Protein AF-A0A7C3IPR2-F1 (afdb_monomer_lite)

Structure (mmCIF, N/CA/C/O backbone):
data_AF-A0A7C3IPR2-F1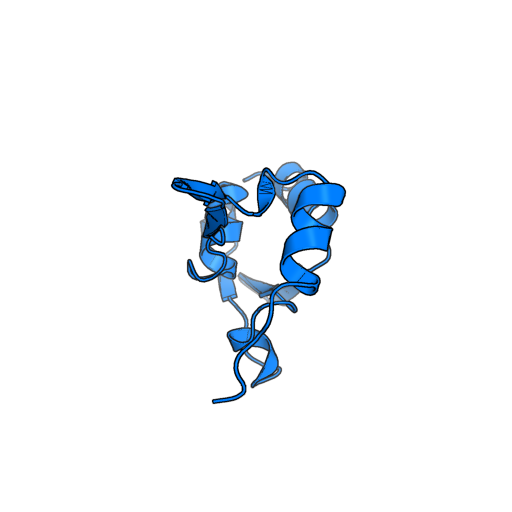
#
_entry.id   AF-A0A7C3IPR2-F1
#
loop_
_atom_site.group_PDB
_atom_site.id
_atom_site.type_symbol
_atom_site.label_atom_id
_atom_site.label_alt_id
_atom_site.label_comp_id
_atom_site.label_asym_id
_atom_site.label_entity_id
_atom_site.label_seq_id
_atom_site.pdbx_PDB_ins_code
_atom_site.Cartn_x
_atom_site.Cartn_y
_atom_site.Cartn_z
_atom_site.occupancy
_atom_site.B_iso_or_equiv
_atom_site.auth_seq_id
_atom_site.auth_comp_id
_atom_site.auth_asym_id
_atom_site.auth_atom_id
_atom_site.pdbx_PDB_model_num
ATOM 1 N N . MET A 1 1 ? -2.730 -4.248 14.232 1.00 90.75 1 MET A N 1
ATOM 2 C CA . MET A 1 1 ? -4.036 -4.643 13.672 1.00 90.75 1 MET A CA 1
ATOM 3 C C . MET A 1 1 ? -4.411 -6.058 14.084 1.00 90.75 1 MET A C 1
ATOM 5 O O . MET A 1 1 ? -3.546 -6.845 14.470 1.00 90.75 1 MET A O 1
ATOM 9 N N . THR A 1 2 ? -5.702 -6.356 14.032 1.00 91.88 2 THR A N 1
AT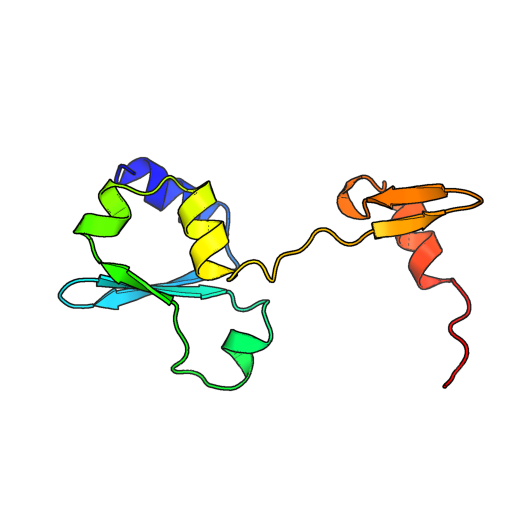OM 10 C CA . THR A 1 2 ? -6.288 -7.693 14.184 1.00 91.88 2 THR A CA 1
ATOM 11 C C . THR A 1 2 ? -6.172 -8.498 12.886 1.00 91.88 2 THR A C 1
ATOM 13 O O . THR A 1 2 ? -5.888 -7.940 11.828 1.00 91.88 2 THR A O 1
ATOM 16 N N . GLU A 1 3 ? -6.405 -9.810 12.955 1.00 89.56 3 GLU A N 1
ATOM 17 C CA . GLU A 1 3 ? -6.413 -10.681 11.767 1.00 89.56 3 GLU A CA 1
ATOM 18 C C . GLU A 1 3 ? -7.509 -10.270 10.771 1.00 89.56 3 GLU A C 1
ATOM 20 O O . GLU A 1 3 ? -7.241 -10.160 9.583 1.00 89.56 3 GLU A O 1
ATOM 25 N N . GLN A 1 4 ? -8.703 -9.911 11.257 1.00 92.81 4 GLN A N 1
ATOM 26 C CA . GLN A 1 4 ? -9.809 -9.456 10.403 1.00 92.81 4 GLN A CA 1
ATOM 27 C C . GLN A 1 4 ? -9.482 -8.163 9.642 1.00 92.81 4 GLN A C 1
ATOM 29 O O . GLN A 1 4 ? -9.815 -8.032 8.467 1.00 92.81 4 GLN A O 1
ATOM 34 N N . GLU A 1 5 ? -8.824 -7.205 10.302 1.00 92.81 5 GLU A N 1
ATOM 35 C CA . GLU A 1 5 ? -8.381 -5.962 9.657 1.00 92.81 5 GLU A CA 1
ATOM 36 C C . GLU A 1 5 ? -7.320 -6.230 8.584 1.00 92.81 5 GLU A C 1
ATOM 38 O O . GLU A 1 5 ? -7.319 -5.573 7.542 1.00 92.81 5 GLU A O 1
ATOM 43 N N . LEU A 1 6 ? -6.431 -7.199 8.825 1.00 92.62 6 LEU A N 1
ATOM 44 C CA . LEU A 1 6 ? -5.423 -7.612 7.855 1.00 92.62 6 LEU A CA 1
ATOM 45 C C . LEU A 1 6 ? -6.064 -8.302 6.643 1.00 92.62 6 LEU A C 1
ATOM 47 O O . LEU A 1 6 ? -5.719 -7.967 5.513 1.00 92.62 6 LEU A O 1
ATOM 51 N N . ASP A 1 7 ? -7.022 -9.202 6.855 1.00 93.38 7 ASP A N 1
ATOM 52 C CA . ASP A 1 7 ? -7.734 -9.876 5.764 1.00 93.38 7 ASP A CA 1
ATOM 53 C C . ASP A 1 7 ? -8.479 -8.863 4.885 1.00 93.38 7 ASP A C 1
ATOM 55 O O . ASP A 1 7 ? -8.310 -8.839 3.664 1.00 93.38 7 ASP A O 1
ATOM 59 N N . GLN A 1 8 ? -9.214 -7.933 5.503 1.00 94.69 8 GLN A N 1
ATOM 60 C CA . GLN A 1 8 ? -9.904 -6.862 4.783 1.00 94.69 8 GLN A CA 1
ATOM 61 C C . GLN A 1 8 ? -8.926 -5.950 4.019 1.00 94.69 8 GLN A C 1
ATOM 63 O O . GLN A 1 8 ? -9.216 -5.486 2.908 1.00 94.69 8 GLN A O 1
ATOM 68 N N . PHE A 1 9 ? -7.754 -5.676 4.595 1.00 94.31 9 PHE A N 1
ATOM 69 C CA . PHE A 1 9 ? -6.699 -4.919 3.927 1.00 94.31 9 PHE A CA 1
ATOM 70 C C . PHE A 1 9 ? -6.209 -5.631 2.659 1.00 94.31 9 PHE A C 1
ATOM 72 O O . PHE A 1 9 ? -6.115 -5.003 1.603 1.00 94.31 9 PHE A O 1
ATOM 79 N N . LEU A 1 10 ? -5.949 -6.936 2.744 1.00 93.62 10 LEU A N 1
ATOM 80 C CA . LEU A 1 10 ? -5.479 -7.745 1.621 1.00 93.62 10 LEU A CA 1
ATOM 81 C C . LEU A 1 10 ? -6.537 -7.875 0.516 1.00 93.62 10 LEU A C 1
ATOM 83 O O . LEU A 1 10 ? -6.208 -7.764 -0.663 1.00 93.62 10 LEU A O 1
ATOM 87 N N . GLU A 1 11 ? -7.812 -8.025 0.878 1.00 93.19 11 GLU A N 1
ATOM 88 C CA . GLU A 1 11 ? -8.920 -8.059 -0.086 1.00 93.19 11 GLU A CA 1
ATOM 89 C C . GLU A 1 11 ? -9.105 -6.726 -0.827 1.00 93.19 11 GLU A C 1
ATOM 91 O O . GLU A 1 11 ? -9.399 -6.703 -2.026 1.00 93.19 11 GLU A O 1
ATOM 96 N N . SER A 1 12 ? -8.923 -5.603 -0.124 1.00 92.44 12 SER A N 1
ATOM 97 C CA . SER A 1 12 ? -9.081 -4.260 -0.698 1.00 92.44 12 SER A CA 1
ATOM 98 C C . SER A 1 12 ? -7.896 -3.810 -1.561 1.00 92.44 12 SER A C 1
ATOM 100 O O . SER A 1 12 ? -8.067 -2.929 -2.406 1.00 92.44 12 SER A O 1
ATOM 102 N N . HIS A 1 13 ? -6.722 -4.431 -1.413 1.00 91.81 13 HIS A N 1
ATOM 103 C CA . HIS A 1 13 ? -5.496 -4.070 -2.129 1.00 91.81 13 HIS A CA 1
ATOM 104 C C . HIS A 1 13 ? -4.966 -5.236 -2.973 1.00 91.81 13 HIS A C 1
ATOM 106 O O . HIS A 1 13 ? -3.888 -5.770 -2.722 1.00 91.81 13 HIS A O 1
ATOM 112 N N . GLN A 1 14 ? -5.692 -5.587 -4.041 1.00 91.62 14 GLN A N 1
ATOM 113 C CA . GLN A 1 14 ? -5.344 -6.691 -4.958 1.00 91.62 14 GLN A CA 1
ATOM 114 C C . GLN A 1 14 ? -3.972 -6.554 -5.642 1.00 91.62 14 GLN A C 1
ATOM 116 O O . GLN A 1 14 ? -3.454 -7.508 -6.210 1.00 91.62 14 GLN A O 1
ATOM 121 N N . ASN A 1 15 ? -3.381 -5.361 -5.612 1.00 90.31 15 ASN A N 1
ATOM 122 C CA . ASN A 1 15 ? -2.037 -5.092 -6.113 1.00 90.31 15 ASN A CA 1
ATOM 123 C C . ASN A 1 15 ? -0.920 -5.423 -5.104 1.00 90.31 15 ASN A C 1
ATOM 125 O O . ASN A 1 15 ? 0.250 -5.177 -5.402 1.00 90.31 15 ASN A O 1
ATOM 129 N N . ILE A 1 16 ? -1.252 -5.905 -3.906 1.00 93.75 16 ILE A N 1
ATOM 130 C CA . ILE A 1 16 ? -0.281 -6.302 -2.887 1.00 93.75 16 ILE A CA 1
ATOM 131 C C . ILE A 1 16 ? -0.200 -7.827 -2.853 1.00 93.75 16 ILE A C 1
ATOM 133 O O . ILE A 1 16 ? -1.099 -8.510 -2.370 1.00 93.75 16 ILE A O 1
ATOM 137 N N . GLU A 1 17 ? 0.915 -8.357 -3.340 1.00 93.38 17 GLU A N 1
ATOM 138 C CA . GLU A 1 17 ? 1.306 -9.744 -3.118 1.00 93.38 17 GLU A CA 1
ATOM 139 C C . GLU A 1 17 ? 1.896 -9.888 -1.716 1.00 93.38 17 GLU A C 1
ATOM 141 O O . GLU A 1 17 ? 2.571 -8.986 -1.206 1.00 93.38 17 GLU A O 1
ATOM 146 N N . TRP A 1 18 ? 1.664 -11.036 -1.091 1.00 93.56 18 TRP A N 1
ATOM 147 C CA . TRP A 1 18 ? 2.177 -11.311 0.240 1.00 93.56 18 TRP A CA 1
ATOM 148 C C . TRP A 1 18 ? 2.575 -12.773 0.402 1.00 93.56 18 TRP A C 1
ATOM 150 O O . TRP A 1 18 ? 2.057 -13.666 -0.267 1.00 93.56 18 TRP A O 1
ATOM 160 N N . GLN A 1 19 ? 3.509 -13.008 1.316 1.00 92.38 19 GLN A N 1
ATOM 161 C CA . GLN A 1 19 ? 3.963 -14.338 1.688 1.00 92.38 19 GLN A CA 1
ATOM 162 C C . GLN A 1 19 ? 4.219 -14.403 3.193 1.00 92.38 19 GLN A C 1
ATOM 164 O O . GLN A 1 19 ? 4.649 -13.430 3.815 1.00 92.38 19 GLN A O 1
ATOM 169 N N . HIS A 1 20 ? 3.965 -15.571 3.772 1.00 90.12 20 HIS A N 1
ATOM 170 C CA . HIS A 1 20 ? 4.325 -15.880 5.149 1.00 90.12 20 HIS A CA 1
ATOM 171 C C . HIS A 1 20 ? 5.734 -16.475 5.227 1.00 90.12 20 HIS A C 1
ATOM 173 O O . HIS A 1 20 ? 6.077 -17.384 4.472 1.00 90.12 20 HIS A O 1
ATOM 179 N N . ASP A 1 21 ? 6.516 -15.980 6.178 1.00 88.62 21 ASP A N 1
ATOM 180 C CA . ASP A 1 21 ? 7.796 -16.535 6.614 1.00 88.62 21 ASP A CA 1
ATOM 181 C C . ASP A 1 21 ? 7.691 -16.926 8.105 1.00 88.62 21 ASP A C 1
ATOM 183 O O . ASP A 1 21 ? 6.679 -16.666 8.762 1.00 88.62 21 ASP A O 1
ATOM 187 N N . HIS A 1 22 ? 8.722 -17.561 8.661 1.00 86.25 22 HIS A N 1
ATOM 188 C CA . HIS A 1 22 ? 8.720 -18.109 10.020 1.00 86.25 22 HIS A CA 1
ATOM 189 C C . HIS A 1 22 ? 8.360 -17.084 11.111 1.00 86.25 22 HIS A C 1
ATOM 191 O O . HIS A 1 22 ? 7.639 -17.416 12.049 1.00 86.25 22 HIS A O 1
ATOM 197 N N . GLU A 1 23 ? 8.829 -15.839 10.994 1.00 91.19 23 GLU A N 1
ATOM 198 C CA . GLU A 1 23 ? 8.640 -14.796 12.022 1.00 91.19 23 GLU A CA 1
ATOM 199 C C . GLU A 1 23 ? 8.026 -13.490 11.485 1.00 91.19 23 GLU A C 1
ATOM 201 O O . GLU A 1 23 ? 7.851 -12.513 12.226 1.00 91.19 23 GLU A O 1
ATOM 206 N N . ALA A 1 24 ? 7.730 -13.434 10.187 1.00 92.75 24 ALA A N 1
ATOM 207 C CA . ALA A 1 24 ? 7.317 -12.212 9.515 1.00 92.75 24 ALA A CA 1
ATOM 208 C C . ALA A 1 24 ? 6.410 -12.488 8.316 1.00 92.75 24 ALA A C 1
ATOM 210 O O . ALA A 1 24 ? 6.395 -13.585 7.764 1.00 92.75 24 ALA A O 1
ATOM 211 N N . MET A 1 25 ? 5.714 -11.445 7.877 1.00 93.50 25 MET A N 1
ATOM 212 C CA . MET A 1 25 ? 5.103 -11.396 6.555 1.00 93.50 25 MET A CA 1
ATOM 213 C C . MET A 1 25 ? 5.959 -10.552 5.618 1.00 93.50 25 MET A C 1
ATOM 215 O O . MET A 1 25 ? 6.553 -9.543 6.014 1.00 93.50 25 MET A O 1
ATOM 219 N N . LEU A 1 26 ? 6.011 -10.984 4.367 1.00 93.50 26 LEU A N 1
ATOM 220 C CA . LEU A 1 26 ? 6.633 -10.279 3.261 1.00 93.50 26 LEU A CA 1
ATOM 221 C C . LEU A 1 26 ? 5.525 -9.699 2.390 1.00 93.50 26 LEU A C 1
ATOM 223 O O . LEU A 1 26 ? 4.588 -10.412 2.051 1.00 93.50 26 LEU A O 1
ATOM 227 N N . PHE A 1 27 ? 5.647 -8.427 2.022 1.00 93.81 27 PHE A N 1
ATOM 228 C CA . PHE A 1 27 ? 4.672 -7.719 1.196 1.00 93.81 27 PHE A CA 1
ATOM 229 C C . PHE A 1 27 ? 5.345 -7.082 -0.020 1.00 93.81 27 PHE A C 1
ATOM 231 O O . PHE A 1 27 ? 6.422 -6.492 0.098 1.00 93.81 27 PHE A O 1
ATOM 238 N N . ARG A 1 28 ? 4.688 -7.136 -1.177 1.00 92.19 28 ARG A N 1
ATOM 239 C CA . ARG A 1 28 ? 5.168 -6.567 -2.439 1.00 92.19 28 ARG A CA 1
ATOM 240 C C . ARG A 1 28 ? 4.018 -5.869 -3.153 1.00 92.19 28 ARG A C 1
ATOM 242 O O . ARG A 1 28 ? 3.017 -6.495 -3.469 1.00 92.19 28 ARG A O 1
ATOM 249 N N . ASN A 1 29 ? 4.163 -4.578 -3.448 1.00 91.69 29 ASN A N 1
ATOM 250 C CA . ASN A 1 29 ? 3.197 -3.873 -4.291 1.00 91.69 29 ASN A CA 1
ATOM 251 C C . ASN A 1 29 ? 3.619 -3.978 -5.762 1.00 91.69 29 ASN A C 1
ATOM 253 O O . ASN A 1 29 ? 4.552 -3.299 -6.191 1.00 91.69 29 ASN A O 1
ATOM 257 N N . ILE A 1 30 ? 2.913 -4.791 -6.545 1.00 89.62 30 ILE A N 1
ATOM 258 C CA . ILE A 1 30 ? 3.277 -5.098 -7.938 1.00 89.62 30 ILE A CA 1
ATOM 259 C C . ILE A 1 30 ? 3.216 -3.880 -8.868 1.00 89.62 30 ILE A C 1
ATOM 261 O O . ILE A 1 30 ? 3.823 -3.889 -9.936 1.00 89.62 30 ILE A O 1
ATOM 265 N N . ASN A 1 31 ? 2.525 -2.811 -8.464 1.00 87.19 31 ASN A N 1
ATOM 266 C CA . ASN A 1 31 ? 2.403 -1.590 -9.260 1.00 87.19 31 ASN A CA 1
ATOM 267 C C . ASN A 1 31 ? 3.591 -0.631 -9.097 1.00 87.19 31 ASN A C 1
ATOM 269 O O . ASN A 1 31 ? 3.692 0.331 -9.858 1.00 87.19 31 ASN A O 1
ATOM 273 N N . LEU A 1 32 ? 4.474 -0.840 -8.113 1.00 85.75 32 LEU A N 1
ATOM 274 C CA . LEU A 1 32 ? 5.596 0.068 -7.869 1.00 85.75 32 LEU A CA 1
ATOM 275 C C . LEU A 1 32 ? 6.886 -0.446 -8.533 1.00 85.75 32 LEU A C 1
ATOM 277 O O . LEU A 1 32 ? 7.274 -1.589 -8.283 1.00 85.75 32 LEU A O 1
ATOM 281 N N . PRO A 1 33 ? 7.619 0.406 -9.284 1.00 83.44 33 PRO A N 1
ATOM 282 C CA . PRO A 1 33 ? 8.851 0.011 -9.979 1.00 83.44 33 PRO A CA 1
ATOM 283 C C . PRO A 1 33 ? 9.899 -0.632 -9.068 1.00 83.44 33 PRO A C 1
ATOM 285 O O . PRO A 1 33 ? 10.543 -1.603 -9.451 1.00 83.44 33 PRO A O 1
ATOM 288 N N . TRP A 1 34 ? 10.003 -0.153 -7.821 1.00 82.69 34 TRP A N 1
ATOM 289 C CA . TRP A 1 34 ? 10.940 -0.682 -6.827 1.00 82.69 34 TRP A CA 1
ATOM 290 C C . TRP A 1 34 ? 10.838 -2.204 -6.639 1.00 82.69 34 TRP A C 1
ATOM 292 O O . TRP A 1 34 ? 11.852 -2.853 -6.387 1.00 82.69 34 TRP A O 1
ATOM 302 N N . TYR A 1 35 ? 9.628 -2.757 -6.768 1.00 84.75 35 TYR A N 1
ATOM 303 C CA . TYR A 1 35 ? 9.340 -4.181 -6.622 1.00 84.75 35 TYR A CA 1
ATOM 304 C C . TYR A 1 35 ? 9.409 -4.966 -7.937 1.00 84.75 35 TYR A C 1
ATOM 306 O O . TYR A 1 35 ? 9.396 -6.190 -7.890 1.00 84.75 35 TYR A O 1
ATOM 314 N N . GLN A 1 36 ? 9.453 -4.303 -9.094 1.00 81.50 36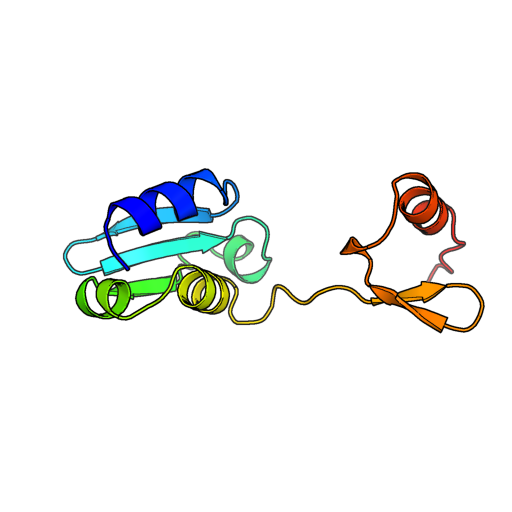 GLN A N 1
ATOM 315 C CA . GLN A 1 36 ? 9.491 -4.952 -10.412 1.00 81.50 36 GLN A CA 1
ATOM 316 C C . GLN A 1 36 ? 10.922 -5.249 -10.879 1.00 81.50 36 GLN A C 1
ATOM 318 O O . GLN A 1 36 ? 11.128 -6.157 -11.675 1.00 81.50 36 GLN A O 1
ATOM 323 N N . GLU A 1 37 ? 11.907 -4.493 -10.390 1.00 77.06 37 GLU A N 1
ATOM 324 C CA . GLU A 1 37 ? 13.312 -4.633 -10.800 1.00 77.06 37 GLU A CA 1
ATOM 325 C C . GLU A 1 37 ? 13.966 -5.939 -10.326 1.00 77.06 37 GLU A C 1
ATOM 327 O O . GLU A 1 37 ? 14.841 -6.470 -11.004 1.00 77.06 37 GLU A O 1
ATOM 332 N N . GLU A 1 38 ? 13.558 -6.460 -9.168 1.00 75.75 38 GLU A N 1
ATOM 333 C CA . GLU A 1 38 ? 14.102 -7.684 -8.579 1.00 75.75 38 GLU A CA 1
ATOM 334 C C . GLU A 1 38 ? 12.984 -8.464 -7.881 1.00 75.75 38 GLU A C 1
ATOM 336 O O . GLU A 1 38 ? 12.332 -7.944 -6.971 1.00 75.75 38 GLU A O 1
ATOM 341 N N . ASP A 1 39 ? 12.806 -9.735 -8.250 1.00 70.12 39 ASP A N 1
ATOM 342 C CA . ASP A 1 39 ? 11.726 -10.590 -7.729 1.00 70.12 39 ASP A CA 1
ATOM 343 C C . ASP A 1 39 ? 11.811 -10.878 -6.224 1.00 70.12 39 ASP A C 1
ATOM 345 O O . ASP A 1 39 ? 10.826 -11.277 -5.611 1.00 70.12 39 ASP A O 1
ATOM 349 N N . HIS A 1 40 ? 12.965 -10.648 -5.596 1.00 73.69 40 HIS A N 1
ATOM 350 C CA . HIS A 1 40 ? 13.162 -10.887 -4.163 1.00 73.69 40 HIS A CA 1
ATOM 351 C C . HIS A 1 40 ? 12.915 -9.653 -3.289 1.00 73.69 40 HIS A C 1
ATOM 353 O O . HIS A 1 40 ? 13.014 -9.737 -2.062 1.00 73.69 40 HIS A O 1
ATOM 359 N N . ARG A 1 41 ? 12.620 -8.489 -3.881 1.00 86.00 41 ARG A N 1
ATOM 360 C CA . ARG A 1 41 ? 12.350 -7.282 -3.097 1.00 86.00 41 ARG A CA 1
ATOM 361 C C . ARG A 1 41 ? 10.965 -7.386 -2.467 1.00 86.00 41 ARG A C 1
ATOM 363 O O . ARG A 1 41 ? 9.955 -7.436 -3.159 1.00 86.00 41 ARG A O 1
ATOM 370 N N . ALA A 1 42 ? 10.925 -7.353 -1.140 1.00 90.62 42 ALA A N 1
ATOM 371 C CA . ALA A 1 42 ? 9.697 -7.316 -0.360 1.00 90.62 42 ALA A CA 1
ATOM 372 C C . ALA A 1 42 ? 9.890 -6.466 0.899 1.00 90.62 42 ALA A C 1
ATOM 374 O O . ALA A 1 42 ? 10.986 -6.384 1.461 1.00 90.62 42 ALA A O 1
ATOM 375 N N . THR A 1 43 ? 8.814 -5.840 1.361 1.00 92.00 43 THR A N 1
ATOM 376 C CA . THR A 1 43 ? 8.771 -5.219 2.682 1.00 92.00 43 THR A CA 1
ATOM 377 C C . THR A 1 43 ? 8.494 -6.298 3.715 1.00 92.00 43 THR A C 1
ATOM 379 O O . THR A 1 43 ? 7.425 -6.903 3.722 1.00 92.00 43 THR A O 1
ATOM 382 N N . ARG A 1 44 ? 9.473 -6.544 4.588 1.00 93.12 44 ARG A N 1
ATOM 383 C CA . ARG A 1 44 ? 9.364 -7.502 5.692 1.00 93.12 44 ARG A CA 1
ATOM 384 C C . ARG A 1 44 ? 8.797 -6.820 6.932 1.00 93.12 44 ARG A C 1
ATOM 386 O O . ARG A 1 44 ? 9.387 -5.859 7.422 1.00 93.12 44 ARG A O 1
ATOM 393 N N . VAL A 1 45 ? 7.705 -7.354 7.473 1.00 93.62 45 VAL A N 1
ATOM 394 C CA . VAL A 1 45 ? 7.081 -6.877 8.715 1.00 93.62 45 VAL A CA 1
ATOM 395 C C . VAL A 1 45 ? 6.898 -8.053 9.669 1.00 93.62 45 VAL A C 1
ATOM 397 O O . VAL A 1 45 ? 6.261 -9.046 9.330 1.00 93.62 45 VAL A O 1
ATOM 400 N N . THR A 1 46 ? 7.478 -7.967 10.866 1.00 94.25 46 THR A N 1
ATOM 401 C CA . THR A 1 46 ? 7.350 -9.022 11.885 1.00 94.25 46 THR A CA 1
ATOM 402 C C . THR A 1 46 ? 5.929 -9.081 12.443 1.00 94.25 46 THR A C 1
ATOM 404 O O . THR A 1 46 ? 5.230 -8.068 12.487 1.00 94.25 46 THR A O 1
ATOM 407 N N . PHE A 1 47 ? 5.503 -10.243 12.946 1.00 91.88 47 PHE A N 1
ATOM 408 C CA . PHE A 1 47 ? 4.157 -10.385 13.527 1.00 91.88 47 PHE A CA 1
ATOM 409 C C . PHE A 1 47 ? 3.916 -9.474 14.732 1.00 91.88 47 PHE A C 1
ATOM 411 O O . PHE A 1 47 ? 2.809 -8.977 14.925 1.00 91.88 47 PHE A O 1
ATOM 418 N N . GLN A 1 48 ? 4.954 -9.224 15.536 1.00 92.44 48 GLN A N 1
ATOM 419 C CA . GLN A 1 48 ? 4.873 -8.259 16.634 1.00 92.44 48 GLN A CA 1
ATOM 420 C C . GLN A 1 48 ? 4.570 -6.858 16.100 1.00 92.44 48 GLN A C 1
ATOM 422 O O . GLN A 1 48 ? 3.658 -6.200 16.593 1.00 92.44 48 GLN A O 1
ATOM 427 N N . LYS A 1 49 ? 5.262 -6.442 15.034 1.00 92.38 49 LYS A N 1
ATOM 428 C CA . LYS A 1 49 ? 5.052 -5.128 14.433 1.00 92.38 49 LYS A CA 1
ATOM 429 C C . LYS A 1 49 ? 3.693 -5.013 13.743 1.00 92.38 49 LYS A C 1
ATOM 431 O O . LYS A 1 49 ? 3.041 -3.987 13.887 1.00 92.38 49 LYS A O 1
ATOM 436 N N . LEU A 1 50 ? 3.221 -6.060 13.064 1.00 92.44 50 LEU A N 1
ATOM 437 C CA . LEU A 1 50 ? 1.881 -6.082 12.457 1.00 92.44 50 LEU A CA 1
ATOM 438 C C . LEU A 1 50 ? 0.773 -5.828 13.485 1.00 92.44 50 LEU A C 1
ATOM 440 O O . LEU A 1 50 ? -0.183 -5.108 13.203 1.00 92.44 50 LEU A O 1
ATOM 444 N N . LYS A 1 51 ? 0.912 -6.357 14.705 1.00 93.06 51 LYS A N 1
ATOM 445 C CA . LYS A 1 51 ? -0.063 -6.120 15.780 1.00 93.06 51 LYS A CA 1
ATOM 446 C C . LYS A 1 51 ? -0.125 -4.656 16.212 1.00 93.06 51 LYS A C 1
ATOM 448 O O . LYS A 1 51 ? -1.204 -4.198 16.578 1.00 93.06 51 LYS A O 1
ATOM 453 N N . GLU A 1 52 ? 0.979 -3.926 16.109 1.00 94.38 52 GLU A N 1
ATOM 454 C CA . GLU A 1 52 ? 1.064 -2.506 16.468 1.00 94.38 52 GLU A CA 1
ATOM 455 C C . GLU A 1 52 ? 0.600 -1.561 15.356 1.00 94.38 52 GLU A C 1
ATOM 457 O O . GLU A 1 52 ? 0.163 -0.458 15.659 1.00 94.38 52 GLU A O 1
ATOM 462 N N . LEU A 1 53 ? 0.709 -1.971 14.090 1.00 93.69 53 LEU A N 1
ATOM 463 C CA . LEU A 1 53 ? 0.396 -1.120 12.940 1.00 93.69 53 LEU A CA 1
ATO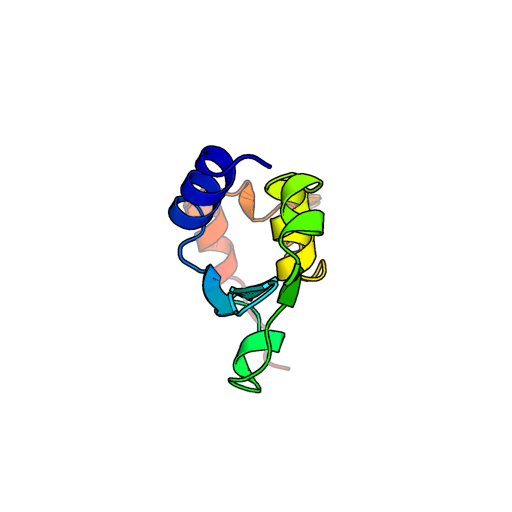M 464 C C . LEU A 1 53 ? -1.107 -1.056 12.653 1.00 93.69 53 LEU A C 1
ATOM 466 O O . LEU A 1 53 ? -1.822 -2.046 12.844 1.00 93.69 53 LEU A O 1
ATOM 470 N N . THR A 1 54 ? -1.571 0.072 12.115 1.00 94.69 54 THR A N 1
ATOM 471 C CA . THR A 1 54 ? -2.867 0.152 11.418 1.00 94.69 54 THR A CA 1
ATOM 472 C C . THR A 1 54 ? -2.733 -0.269 9.945 1.00 94.69 54 THR A C 1
ATOM 474 O O . THR A 1 54 ? -1.616 -0.304 9.411 1.00 94.69 54 THR A O 1
ATOM 477 N N . PRO A 1 55 ? -3.838 -0.604 9.249 1.00 93.12 55 PRO A N 1
ATOM 478 C CA . PRO A 1 55 ? -3.805 -0.906 7.815 1.00 93.12 55 PRO A CA 1
ATOM 479 C C . PRO A 1 55 ? -3.198 0.221 6.963 1.00 93.12 55 PRO A C 1
ATOM 481 O O . PRO A 1 55 ? -2.448 -0.039 6.023 1.00 93.12 55 PRO A O 1
ATOM 484 N N . GLU A 1 56 ? -3.461 1.483 7.309 1.00 90.19 56 GLU A N 1
ATOM 485 C CA . GLU A 1 56 ? -2.919 2.646 6.600 1.00 90.19 56 GLU A CA 1
ATOM 486 C C . GLU A 1 56 ? -1.406 2.776 6.791 1.00 90.19 56 GLU A C 1
ATOM 488 O O . GLU A 1 56 ? -0.673 3.065 5.841 1.00 90.19 56 GLU A O 1
ATOM 493 N N . GLU A 1 57 ? -0.918 2.537 8.009 1.00 91.44 57 GLU A N 1
ATOM 494 C CA . GLU A 1 57 ? 0.515 2.550 8.301 1.00 91.44 57 GLU A CA 1
ATOM 495 C C . GLU A 1 57 ? 1.235 1.399 7.594 1.00 91.44 57 GLU A C 1
ATOM 497 O O . GLU A 1 57 ? 2.337 1.586 7.072 1.00 91.44 57 GLU A O 1
ATOM 502 N N . LEU A 1 58 ? 0.603 0.223 7.517 1.00 93.38 58 LEU A N 1
ATOM 503 C CA . LEU A 1 58 ? 1.116 -0.905 6.746 1.00 93.38 58 LEU A CA 1
ATOM 504 C C . LEU A 1 58 ? 1.217 -0.555 5.257 1.00 93.38 58 LEU A C 1
ATOM 506 O O . LEU A 1 58 ? 2.266 -0.779 4.653 1.00 93.38 58 LEU A O 1
ATOM 510 N N . LEU A 1 59 ? 0.182 0.057 4.675 1.00 91.81 59 LEU A N 1
ATOM 511 C CA . LEU A 1 59 ? 0.212 0.511 3.284 1.00 91.81 59 LEU A CA 1
ATOM 512 C C . LEU A 1 59 ? 1.353 1.503 3.033 1.00 91.81 59 LEU A C 1
ATOM 514 O O . LEU A 1 59 ? 2.087 1.376 2.052 1.00 91.81 59 LEU A O 1
ATOM 518 N N . LEU A 1 60 ? 1.536 2.469 3.936 1.00 89.75 60 LEU A N 1
ATOM 519 C CA . LEU A 1 60 ? 2.620 3.444 3.852 1.00 89.75 60 LEU A CA 1
ATOM 520 C C . LEU A 1 60 ? 3.994 2.761 3.903 1.00 89.75 60 LEU A C 1
ATOM 522 O O . LEU A 1 60 ? 4.881 3.107 3.117 1.00 89.75 60 LEU A O 1
ATOM 526 N N . HIS A 1 61 ? 4.154 1.772 4.786 1.00 90.00 61 HIS A N 1
ATOM 527 C CA . HIS A 1 61 ? 5.362 0.959 4.894 1.00 90.00 61 HIS A CA 1
ATOM 528 C C . HIS A 1 61 ? 5.652 0.188 3.601 1.00 90.00 61 HIS A C 1
ATOM 530 O O . HIS A 1 61 ? 6.774 0.257 3.095 1.00 90.00 61 HIS A O 1
ATOM 536 N N . ILE A 1 62 ? 4.648 -0.490 3.035 1.00 91.94 62 ILE A N 1
ATOM 537 C CA . ILE A 1 62 ? 4.772 -1.256 1.785 1.00 91.94 62 ILE A CA 1
ATOM 538 C C . ILE A 1 62 ? 5.111 -0.327 0.618 1.00 91.94 62 ILE A C 1
ATOM 540 O O . ILE A 1 62 ? 5.988 -0.631 -0.191 1.00 91.94 62 ILE A O 1
ATOM 544 N N . ASN A 1 63 ? 4.456 0.828 0.535 1.00 90.56 63 ASN A N 1
ATOM 545 C CA . ASN A 1 63 ? 4.641 1.760 -0.572 1.00 90.56 63 ASN A CA 1
ATOM 546 C C . ASN A 1 63 ? 5.883 2.640 -0.409 1.00 90.56 63 ASN A C 1
ATOM 548 O O . ASN A 1 63 ? 6.245 3.352 -1.344 1.00 90.56 63 ASN A O 1
ATOM 552 N N . ARG A 1 64 ? 6.542 2.608 0.758 1.00 83.44 64 ARG A N 1
ATOM 553 C CA . ARG A 1 64 ? 7.736 3.405 1.094 1.00 83.44 64 ARG A CA 1
ATOM 554 C C . ARG A 1 64 ? 7.540 4.908 0.845 1.00 83.44 64 ARG A C 1
ATOM 556 O O . ARG A 1 64 ? 8.483 5.610 0.494 1.00 83.44 64 ARG A O 1
ATOM 563 N N . GLY A 1 65 ? 6.302 5.390 0.970 1.00 71.19 65 GLY A N 1
ATOM 564 C CA . GLY A 1 65 ? 5.924 6.771 0.647 1.00 71.19 65 GLY A CA 1
ATOM 565 C C . GLY A 1 65 ? 5.968 7.140 -0.845 1.00 71.19 65 GLY A C 1
ATOM 566 O O . GLY A 1 65 ? 5.868 8.318 -1.170 1.00 71.19 65 GLY A O 1
ATOM 567 N N . VAL A 1 66 ? 6.118 6.167 -1.753 1.00 73.81 66 VAL A N 1
ATOM 568 C CA . VAL A 1 66 ? 6.193 6.386 -3.213 1.00 73.81 66 VAL A CA 1
ATOM 569 C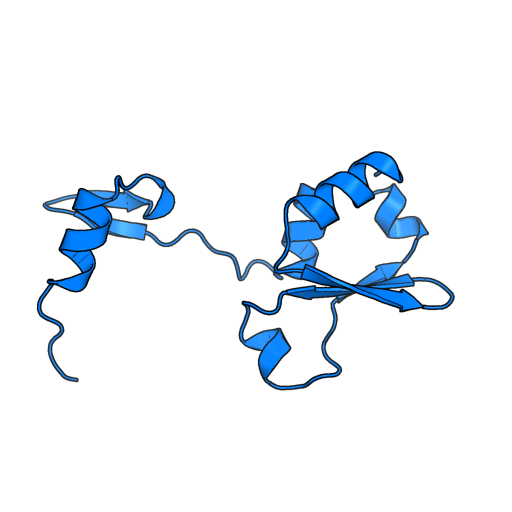 C . VAL A 1 66 ? 4.808 6.406 -3.868 1.00 73.81 66 VAL A C 1
ATOM 571 O O . VAL A 1 66 ? 4.655 6.928 -4.969 1.00 73.81 66 VAL A O 1
ATOM 574 N N . ASP A 1 67 ? 3.778 5.900 -3.186 1.00 72.62 67 ASP A N 1
ATOM 575 C CA . ASP A 1 67 ? 2.382 6.066 -3.607 1.00 72.62 67 ASP A CA 1
ATOM 576 C C . ASP A 1 67 ? 1.896 7.488 -3.284 1.00 72.62 67 ASP A C 1
ATOM 578 O O . ASP A 1 67 ? 1.141 7.739 -2.343 1.00 72.62 67 ASP A O 1
ATOM 582 N N . VAL A 1 68 ? 2.425 8.450 -4.039 1.00 67.25 68 VAL A N 1
ATOM 583 C CA . VAL A 1 68 ? 2.080 9.865 -3.934 1.00 67.25 68 VAL A CA 1
ATOM 584 C C . VAL A 1 68 ? 0.918 10.206 -4.853 1.00 67.25 68 VAL A C 1
ATOM 586 O O . VAL A 1 68 ? 0.885 9.884 -6.042 1.00 67.25 68 VAL A O 1
ATOM 589 N N . GLU A 1 69 ? -0.045 10.933 -4.296 1.00 70.31 69 GLU A N 1
ATOM 590 C CA . GLU A 1 69 ? -1.160 11.467 -5.059 1.00 70.31 69 GLU A CA 1
ATOM 591 C C . GLU A 1 69 ? -0.659 12.426 -6.149 1.00 70.31 69 GLU A C 1
ATOM 593 O O . GLU A 1 69 ? -0.042 13.455 -5.871 1.00 70.31 69 GLU A O 1
ATOM 598 N N . CYS A 1 70 ? -0.944 12.104 -7.412 1.00 75.94 70 CYS A N 1
ATOM 599 C CA . CYS A 1 70 ? -0.535 12.950 -8.524 1.00 75.94 70 CYS A CA 1
ATOM 600 C C . CYS A 1 70 ? -1.406 14.208 -8.584 1.00 75.94 70 CYS A C 1
ATOM 602 O O . CYS A 1 70 ? -2.639 14.131 -8.666 1.00 75.94 70 CYS A O 1
ATOM 604 N N . ILE A 1 71 ? -0.761 15.371 -8.610 1.00 81.06 71 ILE A N 1
ATOM 605 C CA . ILE A 1 71 ? -1.399 16.656 -8.889 1.00 81.06 71 ILE A CA 1
ATOM 606 C C . ILE A 1 71 ? -1.107 17.068 -10.328 1.00 81.06 71 ILE A C 1
ATOM 608 O O . ILE A 1 71 ? -0.004 16.881 -10.835 1.00 81.06 71 ILE A O 1
ATOM 612 N N . THR A 1 72 ? -2.094 17.647 -11.000 1.00 80.00 72 THR A N 1
ATOM 613 C CA . THR A 1 72 ? -1.903 18.224 -12.332 1.00 80.00 72 THR A CA 1
ATOM 614 C C . THR A 1 72 ? -2.593 19.572 -12.435 1.00 80.00 72 THR A C 1
ATOM 616 O O . THR A 1 72 ? -3.548 19.864 -11.711 1.00 80.00 72 THR A O 1
ATOM 619 N N . ARG A 1 73 ? -2.093 20.423 -13.329 1.00 80.06 73 ARG A N 1
ATOM 620 C CA . ARG A 1 73 ? -2.665 21.745 -13.563 1.00 80.06 73 ARG A CA 1
ATOM 621 C C . ARG A 1 73 ? -3.867 21.636 -14.500 1.00 80.06 73 ARG A C 1
ATOM 623 O O . ARG A 1 73 ? -3.751 21.177 -15.638 1.00 80.06 73 ARG A O 1
ATOM 630 N N . ILE A 1 74 ? -5.015 22.099 -14.032 1.00 79.12 74 ILE A N 1
ATOM 631 C CA . ILE A 1 74 ? -6.174 22.472 -14.852 1.00 79.12 74 ILE A CA 1
ATOM 632 C C . ILE A 1 74 ? -6.081 23.986 -15.111 1.00 79.12 74 ILE A C 1
ATOM 634 O O . ILE A 1 74 ? -5.286 24.665 -14.467 1.00 79.12 74 ILE A O 1
ATOM 638 N N . THR A 1 75 ? -6.822 24.521 -16.084 1.00 81.69 75 THR A N 1
ATOM 639 C CA . THR A 1 75 ? -6.881 25.950 -16.449 1.00 81.69 75 THR A CA 1
ATOM 640 C C . THR A 1 75 ? -6.816 26.891 -15.233 1.00 81.69 75 THR A C 1
ATOM 642 O O . THR A 1 75 ? -7.826 27.206 -14.613 1.00 81.69 75 THR A O 1
ATOM 645 N N . GLY A 1 76 ? -5.603 27.335 -14.886 1.00 81.19 76 GLY A N 1
ATOM 646 C CA . GLY A 1 76 ? -5.340 28.268 -13.789 1.00 81.19 76 GLY A CA 1
ATOM 647 C C . GLY A 1 76 ? -5.064 27.681 -12.395 1.00 81.19 76 GLY A C 1
ATOM 648 O O . GLY A 1 76 ? -4.551 28.427 -11.570 1.00 81.19 76 GLY A O 1
ATOM 649 N N . TYR A 1 77 ? -5.298 26.392 -12.113 1.00 81.88 77 TYR A N 1
ATOM 650 C CA . TYR A 1 77 ? -5.149 25.834 -10.753 1.00 81.88 77 TYR A CA 1
ATOM 651 C C . TYR A 1 77 ? -4.627 24.387 -10.726 1.00 81.88 77 TYR A C 1
ATOM 653 O O . TYR A 1 77 ? -4.762 23.645 -11.696 1.00 81.88 77 TYR A O 1
ATOM 661 N N . PHE A 1 78 ? -4.021 23.974 -9.609 1.00 84.50 78 PHE A N 1
ATOM 662 C CA . PHE A 1 78 ? -3.606 22.585 -9.386 1.00 84.50 78 PHE A CA 1
ATOM 663 C C . PHE A 1 78 ? -4.746 21.770 -8.790 1.00 84.50 78 PHE A C 1
ATOM 665 O O . PHE A 1 78 ? -5.448 22.234 -7.893 1.00 84.50 78 PHE A O 1
ATOM 672 N N . ALA A 1 79 ? -4.916 20.547 -9.276 1.00 82.88 79 ALA A N 1
ATOM 673 C CA . ALA A 1 79 ? -5.944 19.644 -8.800 1.00 82.88 79 ALA A CA 1
ATOM 674 C C . ALA A 1 79 ? -5.406 18.214 -8.677 1.00 82.88 79 ALA A C 1
ATOM 676 O O . ALA A 1 79 ? -4.587 17.764 -9.483 1.00 82.88 79 ALA A O 1
ATOM 677 N N . LYS A 1 80 ? -5.888 17.507 -7.654 1.00 83.88 80 LYS A N 1
ATOM 678 C CA . LYS A 1 80 ? -5.599 16.093 -7.407 1.00 83.88 80 LYS A CA 1
ATOM 679 C C . LYS A 1 80 ? -6.257 15.236 -8.480 1.00 83.88 80 LYS A C 1
ATOM 681 O O . LYS A 1 80 ? -7.470 15.306 -8.663 1.00 83.88 80 LYS A O 1
ATOM 686 N N . THR A 1 81 ? -5.473 14.411 -9.163 1.00 79.12 81 THR A N 1
ATOM 687 C CA . THR A 1 81 ? -5.959 13.549 -10.256 1.00 79.12 81 THR A CA 1
ATOM 688 C C . THR A 1 81 ? -7.011 12.536 -9.797 1.00 79.12 81 THR A C 1
ATOM 690 O O . THR A 1 81 ? -7.936 12.253 -10.552 1.00 79.12 81 THR A O 1
ATOM 693 N N . LYS A 1 82 ? -6.949 12.056 -8.544 1.00 77.50 82 LYS A N 1
ATOM 694 C CA . LYS A 1 82 ? -7.955 11.147 -7.958 1.00 77.50 82 LYS A CA 1
ATOM 695 C C . LYS A 1 82 ? -9.355 11.770 -7.850 1.00 77.50 82 LYS A C 1
ATOM 697 O O . LYS A 1 82 ? -10.343 11.048 -7.852 1.00 77.50 82 LYS A O 1
ATOM 702 N N . SER A 1 83 ? -9.461 13.100 -7.787 1.00 77.88 83 SER A N 1
ATOM 703 C CA . SER A 1 83 ? -10.747 13.813 -7.710 1.00 77.88 83 SER A CA 1
ATOM 704 C C . SER A 1 83 ? -11.379 14.075 -9.084 1.00 77.88 83 SER A C 1
ATOM 706 O O . SER A 1 83 ? -12.350 14.828 -9.186 1.00 77.88 83 SER A O 1
ATOM 708 N N . PHE A 1 84 ? -10.803 13.540 -10.165 1.00 81.38 84 PHE A N 1
ATOM 709 C CA . PHE A 1 84 ? -11.269 13.818 -11.519 1.00 81.38 84 PHE A CA 1
ATOM 710 C C . PHE A 1 84 ? -12.374 12.838 -11.892 1.00 81.38 84 PHE A C 1
ATOM 712 O O . PHE A 1 84 ? -12.273 11.636 -11.665 1.00 81.38 84 PHE A O 1
ATOM 719 N N . ASN A 1 85 ? -13.431 13.356 -12.510 1.00 82.75 85 ASN A N 1
ATOM 720 C CA . ASN A 1 85 ? -14.415 12.505 -13.162 1.00 82.75 85 ASN A CA 1
ATOM 721 C C . ASN A 1 85 ? -13.818 11.905 -14.459 1.00 82.75 85 ASN A C 1
ATOM 723 O O . ASN A 1 85 ? -12.797 12.399 -14.957 1.00 82.75 85 ASN A O 1
ATOM 727 N N . PRO A 1 86 ? -14.452 10.873 -15.049 1.00 80.56 86 PRO A N 1
ATOM 728 C CA . PRO A 1 86 ? -13.938 10.227 -16.258 1.00 80.56 86 PRO A CA 1
ATOM 729 C C . PRO A 1 86 ? -13.686 11.192 -17.428 1.00 80.56 86 PRO A C 1
ATOM 731 O O . PRO A 1 86 ? -12.707 11.024 -18.152 1.00 80.56 86 PRO A O 1
ATOM 734 N N . GLY A 1 87 ? -14.509 12.239 -17.574 1.00 81.50 87 GLY A N 1
ATOM 735 C CA . GLY A 1 87 ? -14.326 13.275 -18.599 1.00 81.50 87 GLY A CA 1
ATOM 736 C C . GLY A 1 87 ? -13.015 14.049 -18.432 1.00 81.50 87 GLY A C 1
ATOM 737 O O . GLY A 1 87 ? -12.195 14.077 -19.346 1.00 81.50 87 GLY A O 1
ATOM 738 N N . LYS A 1 88 ? -12.754 14.584 -17.231 1.00 77.81 88 LYS A N 1
ATOM 739 C CA . LYS A 1 88 ? -11.505 15.301 -16.912 1.00 77.81 88 LYS A CA 1
ATOM 740 C C . LYS A 1 88 ? -10.265 14.411 -17.028 1.00 77.81 88 LYS A C 1
ATOM 742 O O . LYS A 1 88 ? -9.194 14.891 -17.391 1.00 77.81 88 LYS A O 1
ATOM 747 N N . ALA A 1 89 ? -10.389 13.122 -16.712 1.00 78.19 89 ALA A N 1
ATOM 748 C CA . ALA A 1 89 ? -9.304 12.162 -16.909 1.00 78.19 89 ALA A CA 1
ATOM 749 C C . ALA A 1 89 ? -9.012 11.923 -18.404 1.00 78.19 89 ALA A C 1
ATOM 751 O O . ALA A 1 89 ? -7.849 11.789 -18.788 1.00 78.19 89 ALA A O 1
ATOM 752 N N . GLY A 1 90 ? -10.052 11.910 -19.248 1.00 76.88 90 GLY A N 1
ATOM 753 C CA . GLY A 1 90 ? -9.934 11.827 -20.706 1.00 76.88 90 GLY A CA 1
ATOM 754 C C . GLY A 1 90 ? -9.204 13.026 -21.310 1.00 76.88 90 GLY A C 1
ATOM 755 O O . GLY A 1 90 ? -8.262 12.837 -22.077 1.00 76.88 90 GLY A O 1
ATOM 756 N N . GLU A 1 91 ? -9.540 14.243 -20.872 1.00 77.12 91 GLU A N 1
ATOM 757 C CA . GLU A 1 91 ? -8.903 15.482 -21.347 1.00 77.12 91 GLU A CA 1
ATOM 758 C C . GLU A 1 91 ? -7.376 15.485 -21.170 1.00 77.12 91 GLU A C 1
ATOM 760 O O . GLU A 1 91 ? -6.660 16.070 -21.977 1.00 77.12 91 GLU A O 1
ATOM 765 N N . LEU A 1 92 ? -6.841 14.824 -20.135 1.00 70.94 92 LEU A N 1
ATOM 766 C CA . LEU A 1 92 ? -5.391 14.721 -19.926 1.00 70.94 92 LEU A CA 1
ATOM 767 C C . LEU A 1 92 ? -4.688 13.870 -20.989 1.00 70.94 92 LEU A C 1
ATOM 769 O O . LEU A 1 92 ? -3.527 14.142 -21.297 1.00 70.94 92 LEU A O 1
ATOM 773 N N . LYS A 1 93 ? -5.358 12.845 -21.532 1.00 69.50 93 LYS A N 1
ATOM 774 C CA . LYS A 1 93 ? -4.785 11.970 -22.569 1.00 69.50 93 LYS A CA 1
AT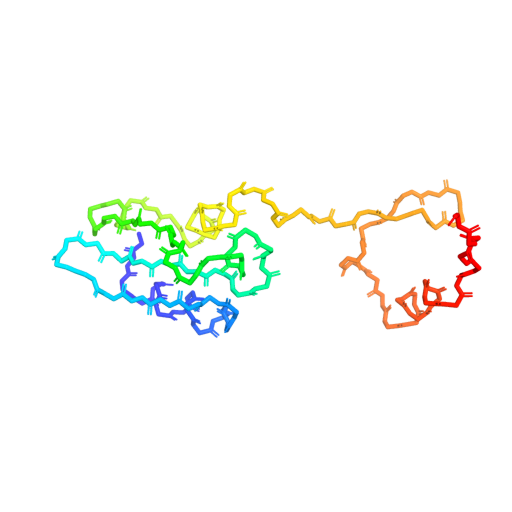OM 775 C C . LYS A 1 93 ? -4.614 12.707 -23.893 1.00 69.50 93 LYS A C 1
ATOM 777 O O . LYS A 1 93 ? -3.662 12.428 -24.614 1.00 69.50 93 LYS A O 1
ATOM 782 N N . GLU A 1 94 ? -5.511 13.646 -24.174 1.00 73.25 94 GLU A N 1
ATOM 783 C CA . GLU A 1 94 ? -5.551 14.420 -25.417 1.00 73.25 94 GLU A CA 1
ATOM 784 C C . GLU A 1 94 ? -4.658 15.666 -25.387 1.00 73.25 94 GLU A C 1
ATOM 786 O O . GLU A 1 94 ? -4.484 16.335 -26.407 1.00 73.25 94 GLU A O 1
ATOM 791 N N . ARG A 1 95 ? -4.053 15.994 -24.236 1.00 75.25 95 ARG A N 1
ATOM 792 C CA . ARG A 1 95 ? -3.120 17.120 -24.166 1.00 75.25 95 ARG A CA 1
ATOM 793 C C . ARG A 1 95 ? -1.904 16.848 -25.036 1.00 75.25 95 ARG A C 1
ATOM 795 O O . ARG A 1 95 ? -1.261 15.805 -24.927 1.00 75.25 95 ARG A O 1
ATOM 802 N N . TYR A 1 96 ? -1.560 17.848 -25.841 1.00 76.62 96 TYR A N 1
ATOM 803 C CA . TYR A 1 96 ? -0.339 17.857 -26.629 1.00 76.62 96 TYR A CA 1
ATOM 804 C C . TYR A 1 96 ? 0.873 17.585 -25.729 1.00 76.62 96 TYR A C 1
ATOM 806 O O . TYR A 1 96 ? 1.161 18.351 -24.806 1.00 76.62 96 TYR A O 1
ATOM 814 N N . LYS A 1 97 ? 1.570 16.479 -25.996 1.00 78.06 97 LYS A N 1
ATOM 815 C CA . LYS A 1 97 ? 2.851 16.152 -25.373 1.00 78.06 97 LYS A CA 1
ATOM 816 C C . LYS A 1 97 ? 3.947 16.587 -26.344 1.00 78.06 97 LYS A C 1
ATOM 818 O O . LYS A 1 97 ? 4.112 15.912 -27.362 1.00 78.06 97 LYS A O 1
ATOM 823 N N . PRO A 1 98 ? 4.660 17.698 -26.091 1.00 66.31 98 PRO A N 1
ATOM 824 C CA . PRO A 1 98 ? 5.828 18.019 -26.896 1.00 66.31 98 PRO A CA 1
ATOM 825 C C . PRO A 1 98 ? 6.811 16.850 -26.784 1.00 66.31 98 PRO A C 1
ATOM 827 O O . PRO A 1 98 ? 7.104 16.392 -25.679 1.00 66.31 98 PRO A O 1
ATOM 830 N N . GLN A 1 99 ? 7.251 16.325 -27.924 1.00 67.50 99 GLN A N 1
ATOM 831 C CA . GLN A 1 99 ? 8.313 15.325 -27.959 1.00 67.50 99 GLN A CA 1
ATOM 832 C C . GLN A 1 99 ? 9.602 16.036 -27.527 1.00 67.50 99 GLN A C 1
ATOM 834 O O . GLN A 1 99 ? 9.987 17.023 -28.156 1.00 67.50 99 GLN A O 1
ATOM 839 N N . LEU A 1 100 ? 10.172 15.596 -26.404 1.00 48.06 100 LEU A N 1
ATOM 840 C CA . LEU A 1 100 ? 11.473 16.032 -25.889 1.00 48.06 100 LEU A CA 1
ATOM 841 C C . LEU A 1 100 ? 12.577 15.142 -26.455 1.00 48.06 100 LEU A C 1
ATOM 843 O O . LEU A 1 100 ? 12.332 13.916 -26.537 1.00 48.06 100 LEU A O 1
#

Secondary structure (DSSP, 8-state):
--HHHHHHHHHH-TTEEEEE-SSEEEEEETTSHHHHS-TT--EEEEHHHHHH--HHHHHHHHHTT--PPPEEEETTEEEEGGG--HHHHHHHHSS-----

Foldseek 3Di:
DDPVQVVVLCVVQVQWDWDDDPFWIWIERNPDPVCVVDVPDTQTDGPVRVVVDGSVRVVCSNCVVVPDFDWDDDPPDIDGPVPDDPVRVVVVVPDDDPDD

pLDDT: mean 85.08, std 8.83, range [48.06, 94.69]

Sequence (100 aa):
MTEQELDQFLESHQNIEWQHDHEAMLFRNINLPWYQEEDHRATRVTFQKLKELTPEELLLHINRGVDVECITRITGYFAKTKSFNPGKAGELKERYKPQL

Radius of gyration: 17.71 Å; chains: 1; bounding box: 28×46×45 Å